Protein AF-A0A3D1TSC6-F1 (afdb_monomer_lite)

Secondary structure (DSSP, 8-state):
-EEES--TT--STHHHHHHHHHHHHHHTT----EEEPPP-TTTTS--TTTTTS-SS--

Radius of gyration: 11.92 Å; chains: 1; bounding box: 26×21×30 Å

Foldseek 3Di:
DAEEAAAPPDPDDCHVVVHVVQVVCVVVVDDGDYHYHADCPPPNHHDPVCPPPDNDDD

Sequence (58 aa):
MLIGLNYAPEVVGIGPYTTELAEYLAAAGHEVSVLTGFPYYPHWKIDPAYKRKPPVLV

pLDDT: mean 92.7, std 5.77, range [70.19, 98.44]

Structure (mmCIF, N/CA/C/O backbone):
data_AF-A0A3D1TSC6-F1
#
_entry.id   AF-A0A3D1TSC6-F1
#
loop_
_atom_site.group_PDB
_atom_site.id
_atom_site.type_symbol
_atom_site.label_atom_id
_atom_site.label_alt_id
_atom_site.label_comp_id
_atom_site.label_asym_id
_atom_site.label_entity_id
_atom_site.label_seq_id
_atom_site.pdbx_PDB_ins_code
_atom_site.Cartn_x
_atom_site.Cartn_y
_atom_site.Cartn_z
_atom_site.occupancy
_atom_site.B_iso_or_equiv
_atom_s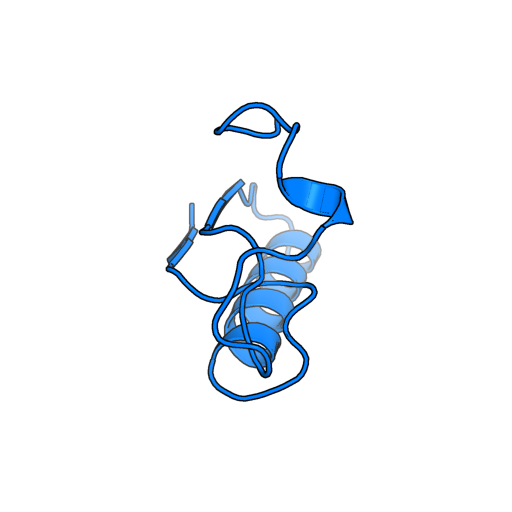ite.auth_seq_id
_atom_site.auth_comp_id
_atom_site.auth_asym_id
_atom_site.auth_atom_id
_atom_site.pdbx_PDB_model_num
ATOM 1 N N . MET A 1 1 ? -4.565 4.985 9.537 1.00 94.38 1 MET A N 1
ATOM 2 C CA . MET A 1 1 ? -3.767 5.489 8.399 1.00 94.38 1 MET A CA 1
ATOM 3 C C . MET A 1 1 ? -2.429 4.765 8.356 1.00 94.38 1 MET A C 1
ATOM 5 O O . MET A 1 1 ? -1.713 4.803 9.351 1.00 94.38 1 MET A O 1
ATOM 9 N N . LEU A 1 2 ? -2.110 4.106 7.241 1.00 96.00 2 LEU A N 1
ATOM 10 C CA . LEU A 1 2 ? -0.806 3.504 6.948 1.00 96.00 2 LEU A CA 1
ATOM 11 C C . LEU A 1 2 ? -0.125 4.321 5.843 1.00 96.00 2 LEU A C 1
ATOM 13 O O . LEU A 1 2 ? -0.778 4.723 4.881 1.00 96.00 2 LEU A O 1
ATOM 17 N N . ILE A 1 3 ? 1.178 4.563 5.975 1.00 96.31 3 ILE A N 1
ATOM 18 C CA . ILE A 1 3 ? 1.985 5.269 4.973 1.00 96.31 3 ILE A CA 1
ATOM 19 C C . ILE A 1 3 ? 3.199 4.402 4.673 1.00 96.31 3 ILE A C 1
ATOM 21 O O . ILE A 1 3 ? 3.973 4.085 5.576 1.00 96.31 3 ILE A O 1
ATOM 25 N N . GLY A 1 4 ? 3.374 4.018 3.415 1.00 94.31 4 GLY A N 1
ATOM 26 C CA . GLY A 1 4 ? 4.486 3.159 3.024 1.00 94.31 4 GLY A CA 1
ATOM 27 C C . GLY A 1 4 ? 4.623 3.056 1.517 1.00 94.31 4 GLY A C 1
ATOM 28 O O . GLY A 1 4 ? 3.661 3.232 0.787 1.00 94.31 4 GLY A O 1
ATOM 29 N N . LEU A 1 5 ? 5.824 2.763 1.028 1.00 94.81 5 LEU A N 1
ATOM 30 C CA . LEU A 1 5 ? 6.093 2.719 -0.412 1.00 94.81 5 LEU A CA 1
ATOM 31 C C . LEU A 1 5 ? 5.497 1.483 -1.114 1.00 94.81 5 LEU A C 1
ATOM 33 O O . LEU A 1 5 ? 5.193 1.559 -2.297 1.00 94.81 5 LEU A O 1
ATOM 37 N N . ASN A 1 6 ? 5.347 0.376 -0.385 1.00 95.00 6 ASN A N 1
ATOM 38 C CA . ASN A 1 6 ? 5.038 -0.944 -0.931 1.00 95.00 6 ASN A CA 1
ATOM 39 C C . ASN A 1 6 ? 3.651 -1.367 -0.435 1.00 95.00 6 ASN A C 1
ATOM 41 O O . ASN A 1 6 ? 3.432 -1.470 0.774 1.00 95.00 6 ASN A O 1
ATOM 45 N N . TYR A 1 7 ? 2.732 -1.608 -1.361 1.00 95.31 7 TYR A N 1
ATOM 46 C CA . TYR A 1 7 ? 1.368 -2.061 -1.097 1.00 95.31 7 TYR A CA 1
ATOM 47 C C . TYR A 1 7 ? 0.864 -2.861 -2.302 1.00 95.31 7 TYR A C 1
ATOM 49 O O . TYR A 1 7 ? 1.526 -2.899 -3.345 1.00 95.31 7 TYR A O 1
ATOM 57 N N . ALA A 1 8 ? -0.307 -3.489 -2.189 1.00 94.00 8 ALA A N 1
ATOM 58 C CA . ALA A 1 8 ? -0.972 -4.122 -3.320 1.00 94.00 8 ALA A CA 1
ATOM 59 C C . ALA A 1 8 ? -0.974 -3.201 -4.563 1.00 94.00 8 ALA A C 1
ATOM 61 O O . ALA A 1 8 ? -1.259 -2.004 -4.446 1.00 94.00 8 ALA A O 1
ATOM 62 N N . PRO A 1 9 ? -0.679 -3.732 -5.765 1.00 92.56 9 PRO A N 1
ATOM 63 C CA . PRO A 1 9 ? -0.576 -5.151 -6.123 1.00 92.56 9 PRO A CA 1
ATOM 64 C C . PRO A 1 9 ? 0.835 -5.767 -5.999 1.00 92.56 9 PRO A C 1
ATOM 66 O O . PRO A 1 9 ? 1.116 -6.759 -6.668 1.00 92.56 9 PRO A O 1
ATOM 69 N N . GLU A 1 10 ? 1.753 -5.214 -5.200 1.00 90.50 10 GLU A N 1
ATOM 70 C CA . GLU A 1 10 ? 3.058 -5.860 -5.012 1.00 90.50 10 GLU A CA 1
ATOM 71 C C . GLU A 1 10 ? 2.936 -7.222 -4.315 1.00 90.50 10 GLU A C 1
ATOM 73 O O . GLU A 1 10 ? 2.427 -7.332 -3.203 1.00 90.50 10 GLU A O 1
ATOM 78 N N . VAL A 1 11 ? 3.447 -8.263 -4.977 1.00 87.25 11 VAL A N 1
ATOM 79 C CA . V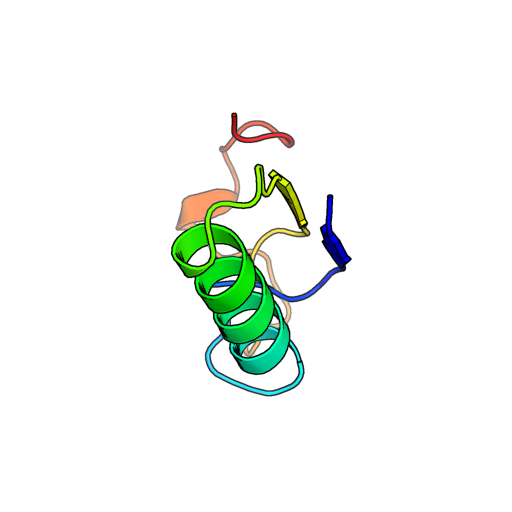AL A 1 11 ? 3.298 -9.667 -4.555 1.00 87.25 11 VAL A CA 1
ATOM 80 C C . VAL A 1 11 ? 4.491 -10.216 -3.768 1.00 87.25 11 VAL A C 1
ATOM 82 O O . VAL A 1 11 ? 4.477 -11.374 -3.362 1.00 87.25 11 VAL A O 1
ATOM 85 N N . VAL A 1 12 ? 5.540 -9.417 -3.551 1.00 88.56 12 VAL A N 1
ATOM 86 C CA . VAL A 1 12 ? 6.737 -9.833 -2.802 1.00 88.56 12 VAL A CA 1
ATOM 87 C C . VAL A 1 12 ? 7.218 -8.746 -1.846 1.00 88.56 12 VAL A C 1
ATOM 89 O O . VAL A 1 12 ? 6.837 -7.582 -1.951 1.00 88.56 12 VAL A O 1
ATOM 92 N N . GLY A 1 13 ? 8.115 -9.119 -0.932 1.00 90.31 13 GLY A N 1
ATOM 93 C CA . GLY A 1 13 ? 8.755 -8.173 -0.024 1.00 90.31 13 GLY A CA 1
ATOM 94 C C . GLY A 1 13 ? 7.771 -7.604 0.994 1.00 90.31 13 GLY A C 1
ATOM 95 O O . GLY A 1 13 ? 7.030 -8.354 1.618 1.00 90.31 13 GLY A O 1
ATOM 96 N N . ILE A 1 14 ? 7.792 -6.283 1.182 1.00 94.81 14 ILE A N 1
ATOM 97 C CA . ILE A 1 14 ? 6.999 -5.571 2.200 1.00 94.81 14 ILE A CA 1
ATOM 98 C C . ILE A 1 14 ? 5.529 -5.389 1.766 1.00 94.81 14 ILE A C 1
ATOM 100 O O . ILE A 1 14 ? 4.652 -5.253 2.623 1.00 94.81 14 ILE A O 1
ATOM 104 N N . GLY A 1 15 ? 5.250 -5.405 0.456 1.00 94.75 15 GLY A N 1
ATOM 105 C CA . GLY A 1 15 ? 3.919 -5.168 -0.115 1.00 94.75 15 GLY A CA 1
ATOM 106 C C . GLY A 1 15 ? 2.824 -6.088 0.443 1.00 94.75 15 GLY A C 1
ATOM 107 O O . GLY A 1 15 ? 1.837 -5.564 0.970 1.00 94.75 15 GLY A O 1
ATOM 108 N N . PRO A 1 16 ? 3.000 -7.427 0.424 1.00 95.88 16 PRO A N 1
ATOM 109 C CA . PRO A 1 16 ? 2.021 -8.367 0.972 1.00 95.88 16 PRO A CA 1
ATOM 110 C C . PRO A 1 16 ? 1.746 -8.144 2.460 1.00 95.88 16 PRO A C 1
ATOM 112 O O . PRO A 1 16 ? 0.593 -8.013 2.847 1.00 95.88 16 PRO A O 1
ATOM 115 N N . TYR A 1 17 ? 2.784 -7.974 3.286 1.00 96.44 17 TYR A N 1
ATOM 116 C CA . TYR A 1 17 ? 2.605 -7.752 4.728 1.00 96.44 17 TYR A CA 1
ATOM 117 C C . TYR A 1 17 ? 1.847 -6.460 5.040 1.00 96.44 17 TYR A C 1
ATOM 119 O O . TYR A 1 17 ? 0.997 -6.433 5.927 1.00 96.44 17 TYR A O 1
ATOM 127 N N . THR A 1 18 ? 2.148 -5.378 4.316 1.00 97.12 18 THR A N 1
ATOM 128 C CA . THR A 1 18 ? 1.459 -4.092 4.512 1.00 97.12 18 THR A CA 1
ATOM 129 C C . THR A 1 18 ? -0.002 -4.182 4.074 1.00 97.12 18 THR A C 1
ATOM 131 O O . THR A 1 18 ? -0.872 -3.603 4.725 1.00 97.12 18 THR A O 1
ATOM 134 N N . THR A 1 19 ? -0.269 -4.935 3.004 1.00 97.44 19 THR A N 1
ATOM 135 C CA . THR A 1 19 ? -1.622 -5.212 2.501 1.00 97.44 19 THR A CA 1
ATOM 136 C C . THR A 1 19 ? -2.419 -6.030 3.507 1.00 97.44 19 THR A C 1
ATOM 138 O O . THR A 1 19 ? -3.464 -5.576 3.962 1.00 97.44 19 THR A O 1
ATOM 141 N N . GLU A 1 20 ? -1.889 -7.175 3.937 1.00 97.69 20 GLU A N 1
ATOM 142 C CA . GLU A 1 20 ? -2.551 -8.056 4.902 1.00 97.69 20 GLU A CA 1
ATOM 143 C C . GLU A 1 20 ? -2.795 -7.356 6.244 1.00 97.69 20 GLU A C 1
ATOM 145 O O . GLU A 1 20 ? -3.858 -7.522 6.836 1.00 97.69 20 GLU A O 1
ATOM 150 N N . LEU A 1 21 ? -1.865 -6.515 6.713 1.00 97.75 21 LEU A N 1
ATOM 151 C CA . LEU A 1 21 ? -2.072 -5.710 7.920 1.00 97.75 21 LEU A CA 1
ATOM 152 C C . LEU A 1 21 ? -3.222 -4.707 7.752 1.00 97.75 21 LEU A C 1
ATOM 154 O O . LEU A 1 21 ? -4.050 -4.567 8.654 1.00 97.75 21 LEU A O 1
ATOM 158 N N . ALA A 1 22 ? -3.266 -3.989 6.625 1.00 98.00 22 ALA A N 1
ATOM 159 C CA . ALA A 1 22 ? -4.326 -3.022 6.354 1.00 98.00 22 ALA A CA 1
ATOM 160 C C . ALA A 1 22 ? -5.697 -3.709 6.277 1.00 98.00 22 ALA A C 1
ATOM 162 O O . ALA A 1 22 ? -6.651 -3.249 6.907 1.00 98.00 22 ALA A O 1
ATOM 163 N N . GLU A 1 23 ? -5.773 -4.830 5.559 1.00 97.75 23 GLU A N 1
ATOM 164 C CA . GLU A 1 23 ? -6.989 -5.629 5.410 1.00 97.75 23 GLU A CA 1
ATOM 165 C C . GLU A 1 23 ? -7.430 -6.252 6.735 1.00 97.75 23 GLU A C 1
ATOM 167 O O . GLU A 1 23 ? -8.613 -6.201 7.069 1.00 97.75 23 GLU A O 1
ATOM 172 N N . TYR A 1 24 ? -6.491 -6.763 7.536 1.00 98.38 24 TYR A N 1
ATOM 173 C CA . TYR A 1 24 ? -6.775 -7.282 8.872 1.00 98.38 24 TYR A CA 1
ATOM 174 C C . TYR A 1 24 ? -7.382 -6.206 9.778 1.00 98.38 24 TYR A C 1
ATOM 176 O O . TYR A 1 24 ? -8.413 -6.436 10.408 1.00 98.38 24 TYR A O 1
ATOM 184 N N . LEU A 1 25 ? -6.779 -5.014 9.827 1.00 98.25 25 LEU A N 1
ATOM 185 C CA . LEU A 1 25 ? -7.291 -3.907 10.639 1.00 98.25 25 LEU A CA 1
ATOM 186 C C . LEU A 1 25 ? -8.671 -3.443 10.156 1.00 98.25 25 LEU A C 1
ATOM 188 O O . LEU A 1 25 ? -9.549 -3.186 10.981 1.00 98.25 25 LEU A O 1
ATOM 192 N N . ALA A 1 26 ? -8.883 -3.378 8.840 1.00 98.25 26 ALA A N 1
ATOM 193 C CA . ALA A 1 26 ? -10.182 -3.042 8.266 1.00 98.25 26 ALA A CA 1
ATOM 194 C C . ALA A 1 26 ? -11.245 -4.093 8.635 1.00 98.25 26 ALA A C 1
ATOM 196 O O . ALA A 1 26 ? -12.339 -3.740 9.077 1.00 98.25 26 ALA A O 1
ATOM 197 N N . ALA A 1 27 ? -10.906 -5.383 8.542 1.00 98.44 27 ALA A N 1
ATOM 198 C CA . ALA A 1 27 ? -11.781 -6.486 8.941 1.00 98.44 27 ALA A CA 1
ATOM 199 C C . ALA A 1 27 ? -12.095 -6.487 10.448 1.00 98.44 27 ALA A C 1
ATOM 201 O O . ALA A 1 27 ? -13.177 -6.913 10.849 1.00 98.44 27 ALA A O 1
ATOM 202 N N . ALA A 1 28 ? -11.192 -5.962 11.282 1.00 98.44 28 ALA A N 1
ATOM 203 C CA . ALA A 1 28 ? -11.417 -5.765 12.716 1.00 98.44 28 ALA A CA 1
ATOM 204 C C . ALA A 1 28 ? -12.337 -4.565 13.047 1.00 98.44 28 ALA A C 1
ATOM 206 O O . ALA A 1 28 ? -12.608 -4.307 14.219 1.00 98.44 28 ALA A O 1
ATOM 207 N N . GLY A 1 29 ? -12.830 -3.835 12.039 1.00 98.44 29 GLY A N 1
ATOM 208 C CA . GLY A 1 29 ? -13.756 -2.711 12.204 1.00 98.44 29 GLY A CA 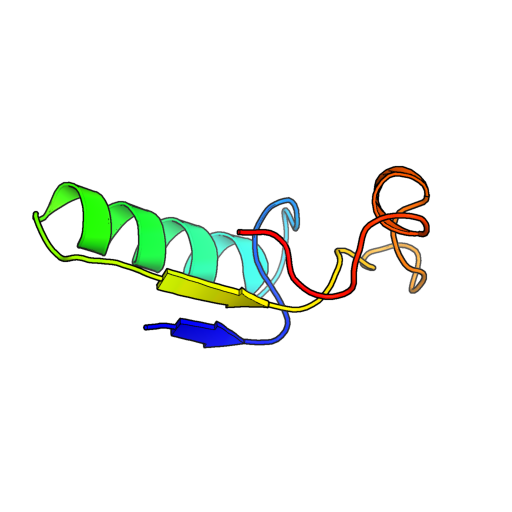1
ATOM 209 C C . GLY A 1 29 ? -13.082 -1.344 12.339 1.00 98.44 29 GLY A C 1
ATOM 210 O O . GLY A 1 29 ? -13.746 -0.372 12.698 1.00 98.44 29 GLY A O 1
ATOM 211 N N . HIS A 1 30 ? -11.779 -1.243 12.063 1.00 98.38 30 HIS A N 1
ATOM 212 C CA . HIS A 1 30 ? -11.088 0.044 12.048 1.00 98.38 30 HIS A CA 1
ATOM 213 C C . HIS A 1 30 ? -11.287 0.776 10.716 1.00 98.38 30 HIS A C 1
ATOM 215 O O . HIS A 1 30 ? -11.287 0.169 9.647 1.00 98.38 30 HIS A O 1
ATOM 221 N N . GLU A 1 31 ? -11.376 2.106 10.768 1.00 98.06 31 GLU A N 1
ATOM 222 C CA . GLU A 1 31 ? -11.270 2.938 9.570 1.00 98.06 31 GLU A CA 1
ATOM 223 C C . GLU A 1 31 ? -9.805 2.986 9.114 1.00 98.06 31 GLU A C 1
ATOM 225 O O . GLU A 1 31 ? -8.925 3.533 9.791 1.00 98.06 31 GLU A O 1
ATOM 230 N N . VAL A 1 32 ? -9.529 2.373 7.964 1.00 97.06 32 VAL A N 1
ATOM 231 C CA . VAL A 1 32 ? -8.175 2.227 7.432 1.00 97.06 32 VAL A CA 1
ATOM 232 C C . VAL A 1 32 ? -8.047 2.980 6.116 1.00 97.06 32 VAL A C 1
ATOM 234 O O . VAL A 1 32 ? -8.718 2.684 5.137 1.00 97.06 32 VAL A O 1
ATOM 237 N N . SER A 1 33 ? -7.118 3.931 6.092 1.00 96.56 33 SER A N 1
ATOM 238 C CA . SER A 1 33 ? -6.624 4.590 4.886 1.00 96.56 33 SER A CA 1
ATOM 239 C C . SER A 1 33 ? -5.168 4.204 4.644 1.00 96.56 33 SER A C 1
ATOM 241 O O . SER A 1 33 ? -4.389 4.092 5.599 1.00 96.56 33 SER A O 1
ATOM 243 N N . VAL A 1 34 ? -4.793 4.017 3.378 1.00 96.12 34 VAL A N 1
ATOM 244 C CA . VAL A 1 34 ? -3.426 3.683 2.964 1.00 96.12 34 VAL A CA 1
ATOM 245 C C . VAL A 1 34 ? -2.938 4.717 1.958 1.00 96.12 34 VAL A C 1
ATOM 247 O O . VAL A 1 34 ? -3.563 4.924 0.922 1.00 96.12 34 VAL A O 1
ATOM 250 N N . LEU A 1 35 ? -1.802 5.344 2.253 1.00 95.56 35 LEU A N 1
ATOM 251 C CA . LEU A 1 35 ? -1.066 6.174 1.308 1.00 95.56 35 LEU A CA 1
ATOM 252 C C . LEU A 1 35 ? 0.178 5.412 0.857 1.00 95.56 35 LEU A C 1
ATOM 254 O O . LEU A 1 35 ? 1.057 5.113 1.670 1.00 95.56 35 LEU A O 1
ATOM 258 N N . THR A 1 36 ? 0.2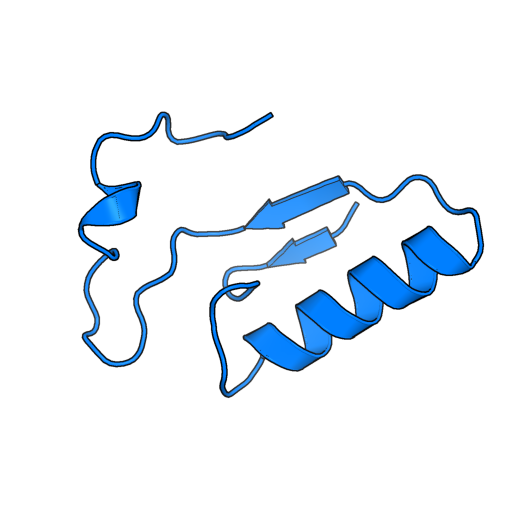52 5.110 -0.437 1.00 95.19 36 THR A N 1
ATOM 259 C CA . THR A 1 36 ? 1.343 4.311 -0.993 1.00 95.19 36 THR A CA 1
ATOM 260 C C . THR A 1 36 ? 1.831 4.784 -2.354 1.00 95.19 36 THR A C 1
ATOM 262 O O . THR A 1 36 ? 1.200 5.626 -2.993 1.00 95.19 36 THR A O 1
ATOM 265 N N . GLY A 1 37 ? 2.997 4.282 -2.764 1.00 94.06 37 GLY A N 1
ATOM 266 C CA . GLY A 1 37 ? 3.540 4.522 -4.094 1.00 94.06 37 GLY A CA 1
ATOM 267 C C . GLY A 1 37 ? 2.829 3.682 -5.153 1.00 94.06 37 GLY A C 1
ATOM 268 O O . GLY A 1 37 ? 2.126 2.722 -4.851 1.00 94.06 37 GLY A O 1
ATOM 269 N N . PHE A 1 38 ? 3.027 4.026 -6.426 1.00 94.19 38 PHE A N 1
ATOM 270 C CA . PHE A 1 38 ? 2.586 3.147 -7.506 1.00 94.19 38 PHE A CA 1
ATOM 271 C C . PHE A 1 38 ? 3.479 1.905 -7.597 1.00 94.19 38 PHE A C 1
ATOM 273 O O . PHE A 1 38 ? 4.694 2.042 -7.439 1.00 94.19 38 PHE A O 1
ATOM 280 N N . PRO A 1 39 ? 2.917 0.727 -7.922 1.00 92.75 39 PRO A N 1
ATOM 281 C CA . PRO A 1 39 ? 3.688 -0.506 -8.043 1.00 92.75 39 PRO A CA 1
ATOM 282 C C . PRO A 1 39 ? 4.788 -0.350 -9.094 1.00 92.75 39 PRO A C 1
ATOM 284 O O . PRO A 1 39 ? 4.536 0.135 -10.203 1.00 92.75 39 PRO A O 1
ATOM 287 N N . TYR A 1 40 ? 6.012 -0.745 -8.740 1.00 91.56 40 TYR A N 1
ATOM 288 C CA . TYR A 1 40 ? 7.177 -0.601 -9.621 1.00 91.56 40 TYR A CA 1
ATOM 289 C C . TYR A 1 40 ? 8.079 -1.837 -9.684 1.00 91.56 40 TYR A C 1
ATOM 291 O O . TYR A 1 40 ? 8.842 -1.991 -10.644 1.00 91.56 40 TYR A O 1
ATOM 299 N N . TYR A 1 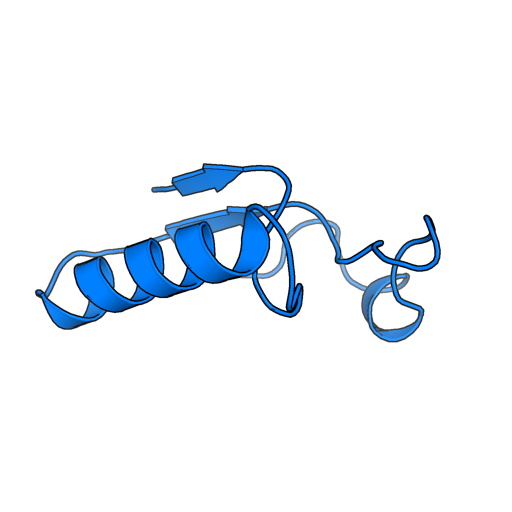41 ? 8.018 -2.719 -8.689 1.00 88.88 41 TYR A N 1
ATOM 300 C CA . TYR A 1 41 ? 8.739 -3.989 -8.688 1.00 88.88 41 TYR A CA 1
ATOM 301 C C . TYR A 1 41 ? 8.010 -5.040 -9.557 1.00 88.88 41 TYR A C 1
ATOM 303 O O . TYR A 1 41 ? 6.782 -5.012 -9.631 1.00 88.88 41 TYR A O 1
ATOM 311 N N . PRO A 1 42 ? 8.704 -5.980 -10.239 1.00 88.38 42 PRO A N 1
ATOM 312 C CA . PRO A 1 42 ? 10.160 -6.185 -10.332 1.00 88.38 42 PRO A CA 1
ATOM 313 C C . PRO A 1 42 ? 10.858 -5.337 -11.400 1.00 88.38 42 PRO A C 1
ATOM 315 O O . PRO A 1 42 ? 12.079 -5.376 -11.529 1.00 88.38 42 PRO A O 1
ATOM 318 N N . HIS A 1 43 ? 10.100 -4.585 -12.194 1.00 90.81 43 HIS A N 1
ATOM 319 C CA . HIS A 1 43 ? 10.609 -3.919 -13.393 1.00 90.81 43 HIS A CA 1
ATOM 320 C C . HIS A 1 43 ? 11.364 -2.613 -13.109 1.00 90.81 43 HIS A C 1
ATOM 322 O O . HIS A 1 43 ? 11.878 -1.994 -14.044 1.00 90.81 43 HIS A O 1
ATOM 328 N N . TRP A 1 44 ? 11.403 -2.184 -11.843 1.00 90.62 44 TRP A N 1
ATOM 329 C CA . TRP A 1 44 ? 11.963 -0.908 -11.384 1.00 90.62 44 TRP A CA 1
ATOM 330 C C . TRP A 1 44 ? 11.391 0.299 -12.136 1.00 90.62 44 TRP A C 1
ATOM 332 O O . TRP A 1 44 ? 12.076 1.288 -12.399 1.00 90.62 44 TRP A O 1
ATOM 342 N N . LYS A 1 45 ? 10.120 0.197 -12.530 1.00 92.81 45 LYS A N 1
ATOM 343 C CA . LYS A 1 45 ? 9.381 1.194 -13.310 1.00 92.81 45 LYS A CA 1
ATOM 344 C C . LYS A 1 45 ? 7.916 1.118 -12.918 1.00 92.81 45 LYS A C 1
ATOM 346 O O . LYS A 1 45 ? 7.393 0.015 -12.831 1.00 92.81 45 LYS A O 1
ATOM 351 N N . ILE A 1 46 ? 7.265 2.275 -12.771 1.00 92.38 46 ILE A N 1
ATOM 352 C CA . ILE A 1 46 ? 5.820 2.354 -12.512 1.00 92.38 46 ILE A CA 1
ATOM 353 C C . ILE A 1 46 ? 5.075 1.492 -13.531 1.00 92.38 46 ILE A C 1
ATOM 355 O O . ILE A 1 46 ? 5.279 1.654 -14.746 1.00 92.38 46 ILE A O 1
ATOM 359 N N . ASP A 1 47 ? 4.213 0.617 -13.022 1.00 90.12 47 ASP A N 1
ATOM 360 C CA . ASP A 1 47 ? 3.348 -0.231 -13.826 1.00 90.12 47 ASP A CA 1
ATOM 361 C C . ASP A 1 47 ? 2.589 0.634 -14.859 1.00 90.12 47 ASP A C 1
ATOM 363 O O . ASP A 1 47 ? 1.993 1.662 -14.503 1.00 90.12 47 ASP A O 1
ATOM 367 N N . PRO A 1 48 ? 2.624 0.276 -16.157 1.00 91.50 48 PRO A N 1
ATOM 368 C CA . PRO A 1 48 ? 1.937 1.018 -17.209 1.00 91.50 48 PRO A CA 1
ATOM 369 C C . PRO A 1 48 ? 0.466 1.344 -16.912 1.00 91.50 48 PRO A C 1
ATOM 371 O O . PRO A 1 48 ? 0.007 2.413 -17.323 1.00 91.50 48 PRO A O 1
ATOM 374 N N . ALA A 1 49 ? -0.247 0.492 -16.165 1.00 91.00 49 ALA A N 1
ATOM 375 C CA . ALA A 1 49 ? -1.638 0.709 -15.762 1.00 91.00 49 ALA A CA 1
ATOM 376 C C . ALA A 1 49 ? -1.826 1.906 -14.804 1.00 91.00 49 ALA A C 1
ATOM 378 O O . ALA A 1 49 ? -2.942 2.408 -14.646 1.00 91.00 49 ALA A O 1
ATOM 379 N N . TYR A 1 50 ? -0.744 2.392 -14.187 1.00 89.94 50 TYR A N 1
ATOM 380 C CA . TYR A 1 50 ? -0.754 3.468 -13.192 1.00 89.94 50 TYR A CA 1
ATOM 381 C C . TYR A 1 50 ? -0.111 4.770 -13.692 1.00 89.94 50 TYR A C 1
ATOM 383 O O . TYR A 1 50 ? -0.372 5.830 -13.132 1.00 89.94 50 TYR A O 1
ATOM 391 N N . LYS A 1 51 ? 0.654 4.751 -14.793 1.00 86.62 51 LYS A N 1
ATOM 392 C CA . LYS A 1 51 ? 1.399 5.926 -15.305 1.00 86.62 51 LYS A CA 1
ATOM 393 C C . LYS A 1 51 ? 0.571 7.184 -15.592 1.00 86.62 51 LYS A C 1
ATOM 395 O O . LYS A 1 51 ? 1.130 8.275 -15.603 1.00 86.62 51 LYS A O 1
ATOM 400 N N . ARG A 1 52 ? -0.718 7.042 -15.909 1.00 87.62 52 ARG A N 1
ATOM 401 C CA . ARG A 1 52 ? -1.624 8.165 -16.230 1.00 87.62 52 ARG A CA 1
ATOM 402 C C . ARG A 1 52 ? -2.684 8.402 -15.160 1.00 87.62 52 ARG A C 1
ATOM 404 O O . ARG A 1 52 ? -3.617 9.167 -15.388 1.00 87.62 52 ARG A O 1
ATOM 411 N N . LYS A 1 53 ? -2.571 7.722 -14.021 1.00 86.50 53 LYS A N 1
ATOM 412 C CA . LYS A 1 53 ? -3.470 7.939 -12.896 1.00 86.50 53 LYS A CA 1
ATOM 413 C C . LYS A 1 53 ? -3.050 9.196 -12.130 1.00 86.50 53 LYS A C 1
ATOM 415 O O . LYS A 1 53 ? -1.861 9.526 -12.116 1.00 86.50 53 LYS A O 1
ATOM 420 N N . PRO A 1 54 ? -4.002 9.914 -11.514 1.00 86.88 54 PRO A N 1
ATOM 421 C CA . PRO A 1 54 ? -3.655 11.003 -10.615 1.00 86.88 54 PRO A CA 1
ATOM 422 C C . PRO A 1 54 ? -2.767 10.470 -9.477 1.00 86.88 54 PRO A C 1
ATOM 424 O O . PRO A 1 54 ? -2.942 9.323 -9.066 1.00 86.88 54 PRO A O 1
ATOM 427 N N . PRO A 1 55 ? -1.826 11.281 -8.960 1.00 80.50 55 PRO A N 1
ATOM 428 C CA . PRO A 1 55 ? -0.863 10.862 -7.934 1.00 80.50 55 PRO A CA 1
ATOM 429 C C . PRO A 1 55 ? -1.514 10.451 -6.606 1.00 80.50 55 PRO A C 1
ATOM 431 O O . PRO A 1 55 ? -0.854 9.857 -5.762 1.00 80.50 55 PRO A O 1
ATOM 434 N N . VAL A 1 56 ? -2.800 10.754 -6.431 1.00 80.56 56 VAL A N 1
ATOM 435 C CA . VAL A 1 56 ? -3.631 10.280 -5.329 1.00 80.56 56 VAL A CA 1
ATOM 436 C C . VAL A 1 56 ? -4.848 9.590 -5.930 1.00 80.56 56 VAL A C 1
ATOM 438 O O . VAL A 1 56 ? -5.525 10.155 -6.792 1.0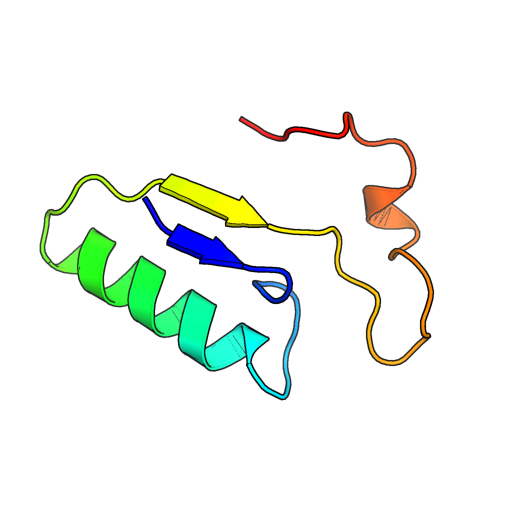0 80.56 56 VAL A O 1
ATOM 441 N N . LEU A 1 57 ? -5.108 8.371 -5.469 1.00 74.56 57 LEU A N 1
ATOM 442 C CA . LEU A 1 57 ? -6.331 7.626 -5.738 1.00 74.56 57 LEU A CA 1
ATOM 443 C C . LEU A 1 57 ? -7.161 7.665 -4.455 1.00 74.56 57 LEU A C 1
ATOM 445 O O . LEU A 1 57 ? -6.638 7.316 -3.399 1.00 74.56 57 LEU A O 1
ATOM 449 N N . VAL A 1 58 ? -8.394 8.163 -4.555 1.00 70.19 58 VAL A N 1
ATOM 450 C CA . VAL A 1 58 ? -9.370 8.202 -3.454 1.00 70.19 58 VAL A CA 1
ATOM 451 C C . VAL A 1 58 ? -10.318 7.026 -3.604 1.00 70.19 58 VAL A C 1
ATOM 453 O O . VAL A 1 58 ? -10.727 6.777 -4.764 1.00 70.19 58 VAL A O 1
#